Protein AF-A0A1T1BNQ4-F1 (afdb_monomer)

Secondary structure (DSSP, 8-state):
-EEEEETTTTEEEEE-SS-HHHHHHHHT--TTTS--EEETTEEEEEGGGT-SS-HHHHHHHHHHHHHHHHHHT-

Nearest PDB structures (foldseek):
  5fya-assembly1_A  TM=9.933E-01  e=2.967E-05  Pseudomonas aeruginosa PAO1
  5fya-assembly1_B  TM=9.907E-01  e=3.870E-05  Pseudomonas aeruginosa PAO1
  5fqu-assembly1_A  TM=9.680E-01  e=1.599E-03  Pseudomonas aeruginosa PAO1
  8xgc-assembly1_3  TM=3.958E-01  e=3.804E+00  Saccharomyces cerevisiae

Radius of gyration: 14.44 Å; Cα contacts (8 Å, |Δi|>4): 107; chains: 1; bounding box: 36×32×33 Å

Sequence (74 aa):
MCIATDIEKGEQVLLNKGNLAQCILASAAFPSLFSPVEIEGKVLIDGGVVNNYPIQEVIDLELMLSLESMFKKG

pLDDT: mean 95.58, std 5.88, range [55.59, 98.69]

Foldseek 3Di:
DAWWAQPVVRDIDDDPDDDPVLRVCLQDQAPPPHAFGDDPNTGIHHRCSNPVDPVVVVVVVVVVVVVVVVVVVD

Solvent-accessible surface area (backbone atoms only — not comparable to full-atom values): 4239 Å² total; per-residue (Å²): 120,35,44,20,19,32,68,90,77,70,38,80,40,83,37,76,74,81,62,66,69,60,38,52,50,17,26,63,10,38,83,96,78,40,71,67,34,78,55,98,91,39,54,20,22,20,9,56,81,74,49,73,70,62,55,66,64,52,51,53,51,51,54,51,54,52,53,51,55,59,60,72,75,105

Structure (mmCIF, N/CA/C/O backbone):
data_AF-A0A1T1BNQ4-F1
#
_entry.id   AF-A0A1T1BNQ4-F1
#
loop_
_atom_site.group_PDB
_atom_site.id
_atom_site.type_symbol
_atom_site.label_atom_id
_atom_site.label_alt_id
_atom_site.label_comp_id
_atom_site.label_asym_id
_atom_site.label_entity_id
_atom_site.label_seq_id
_atom_site.pdbx_PDB_ins_code
_atom_site.Cartn_x
_atom_site.Cartn_y
_atom_site.Cartn_z
_atom_site.occupancy
_atom_site.B_iso_or_equiv
_atom_site.auth_seq_id
_atom_site.auth_comp_id
_atom_site.auth_asym_id
_atom_site.auth_atom_id
_atom_site.pdbx_PDB_model_num
ATOM 1 N N . MET A 1 1 ? 1.388 -2.732 -9.795 1.00 89.38 1 MET A N 1
ATOM 2 C CA . MET A 1 1 ? 1.552 -2.856 -8.336 1.00 89.38 1 MET A CA 1
ATOM 3 C C . MET A 1 1 ? 0.974 -1.611 -7.706 1.00 89.38 1 MET A C 1
ATOM 5 O O . MET A 1 1 ? 1.230 -0.532 -8.224 1.00 89.38 1 MET A O 1
ATOM 9 N N . CYS A 1 2 ? 0.203 -1.768 -6.639 1.00 97.06 2 CYS A N 1
ATOM 10 C CA . CYS A 1 2 ? -0.324 -0.670 -5.839 1.00 97.06 2 CYS A CA 1
ATOM 11 C C . CYS A 1 2 ? 0.023 -0.911 -4.366 1.00 97.06 2 CYS A C 1
ATOM 13 O O . CYS A 1 2 ? 0.200 -2.061 -3.957 1.00 97.06 2 CYS A O 1
ATOM 15 N N . ILE A 1 3 ? 0.101 0.163 -3.587 1.00 98.19 3 ILE A N 1
ATOM 16 C CA . ILE A 1 3 ? 0.281 0.099 -2.137 1.00 98.19 3 ILE A CA 1
ATOM 17 C C . ILE A 1 3 ? -0.990 0.610 -1.479 1.00 98.19 3 ILE A C 1
ATOM 19 O O . ILE A 1 3 ? -1.527 1.632 -1.896 1.00 98.19 3 ILE A O 1
ATOM 23 N N . ALA A 1 4 ? -1.473 -0.100 -0.472 1.00 98.44 4 ALA A N 1
ATOM 24 C CA . ALA A 1 4 ? -2.577 0.341 0.365 1.00 98.44 4 ALA A CA 1
ATOM 25 C C . ALA A 1 4 ? -2.178 0.251 1.839 1.00 98.44 4 ALA A C 1
ATOM 27 O O . ALA A 1 4 ? -1.212 -0.430 2.188 1.00 98.44 4 ALA A O 1
ATOM 28 N N . THR A 1 5 ? -2.939 0.917 2.694 1.00 98.62 5 THR A N 1
ATOM 29 C CA . THR A 1 5 ? -2.792 0.821 4.146 1.00 98.62 5 THR A CA 1
ATOM 30 C C . THR A 1 5 ? -3.932 -0.021 4.703 1.00 98.62 5 THR A C 1
ATOM 32 O O . THR A 1 5 ? -5.095 0.282 4.445 1.00 98.62 5 THR A O 1
ATOM 35 N N . ASP A 1 6 ? -3.616 -1.058 5.473 1.00 98.44 6 ASP A N 1
ATOM 36 C CA . ASP A 1 6 ? -4.591 -1.748 6.320 1.00 98.44 6 ASP A CA 1
ATOM 37 C C . ASP A 1 6 ? -4.953 -0.821 7.484 1.00 98.44 6 ASP A C 1
ATOM 39 O O . ASP A 1 6 ? -4.100 -0.510 8.316 1.00 98.44 6 ASP A O 1
ATOM 43 N N . ILE A 1 7 ? -6.196 -0.339 7.530 1.00 97.25 7 ILE A N 1
ATOM 44 C CA . ILE A 1 7 ? -6.600 0.660 8.527 1.00 97.25 7 ILE A CA 1
ATOM 45 C C . ILE A 1 7 ? -6.662 0.086 9.947 1.00 97.25 7 ILE A C 1
ATOM 47 O O . ILE A 1 7 ? -6.508 0.832 10.912 1.00 97.25 7 ILE A O 1
ATOM 51 N N . GLU A 1 8 ? -6.881 -1.221 10.094 1.00 97.12 8 GLU A N 1
ATOM 52 C CA . GLU A 1 8 ? -6.999 -1.853 11.409 1.00 97.12 8 GLU A CA 1
ATOM 53 C C . GLU A 1 8 ? -5.628 -2.008 12.066 1.00 97.12 8 GLU A C 1
ATOM 55 O O . GLU A 1 8 ? -5.500 -1.885 13.285 1.00 97.12 8 GLU A O 1
ATOM 60 N N . LYS A 1 9 ? -4.597 -2.261 11.253 1.00 97.56 9 LYS A N 1
ATOM 61 C CA . LYS A 1 9 ? -3.227 -2.503 11.729 1.00 97.56 9 LYS A CA 1
ATOM 62 C C . LYS A 1 9 ? -2.276 -1.327 11.529 1.00 97.56 9 LYS A C 1
ATOM 64 O O . LYS A 1 9 ? -1.234 -1.280 12.175 1.00 97.56 9 LYS A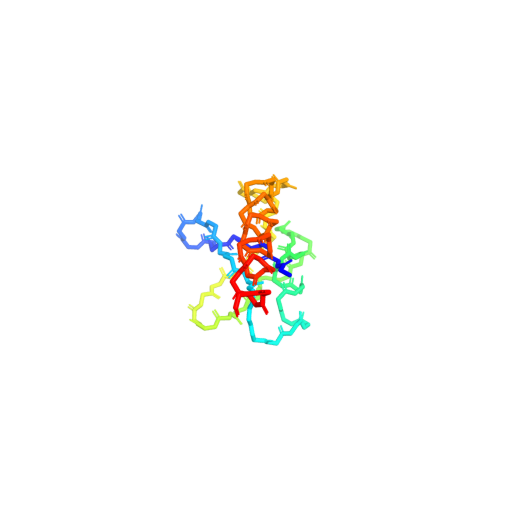 O 1
ATOM 69 N N . GLY A 1 10 ? -2.608 -0.394 10.639 1.00 97.00 10 GLY A N 1
ATOM 70 C CA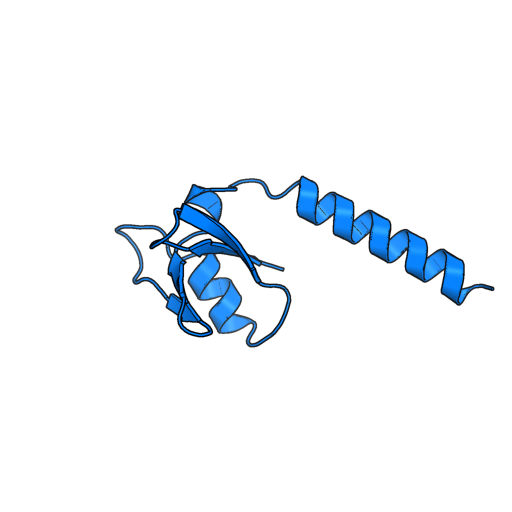 . GLY A 1 10 ? -1.697 0.663 10.194 1.00 97.00 10 GLY A CA 1
ATOM 71 C C . GLY A 1 10 ? -0.521 0.127 9.372 1.00 97.00 10 GLY A C 1
ATOM 72 O O . GLY A 1 10 ? 0.552 0.725 9.371 1.00 97.00 10 GLY A O 1
ATOM 73 N N . GLU A 1 11 ? -0.696 -1.018 8.711 1.00 98.12 11 GLU A N 1
ATOM 74 C CA . GLU A 1 11 ? 0.371 -1.731 8.006 1.00 98.12 11 GLU A CA 1
ATOM 75 C C . GLU A 1 11 ? 0.252 -1.583 6.489 1.00 98.12 11 GLU A C 1
ATOM 77 O O . GLU A 1 11 ? -0.839 -1.485 5.924 1.00 98.12 11 GLU A O 1
ATOM 82 N N . GLN A 1 12 ? 1.398 -1.628 5.813 1.00 98.38 12 GLN A N 1
ATOM 83 C CA . GLN A 1 12 ? 1.452 -1.650 4.362 1.00 98.38 12 GLN A CA 1
ATOM 84 C C . GLN A 1 12 ? 0.906 -2.964 3.793 1.00 98.38 12 GLN A C 1
ATOM 86 O O . GLN A 1 12 ? 1.320 -4.056 4.185 1.00 98.38 12 GLN A O 1
ATOM 91 N N . VAL A 1 13 ? 0.061 -2.856 2.771 1.00 98.12 13 VAL A N 1
ATOM 92 C CA . VAL A 1 13 ? -0.408 -3.980 1.963 1.00 98.12 13 VAL A CA 1
ATOM 93 C C . VAL A 1 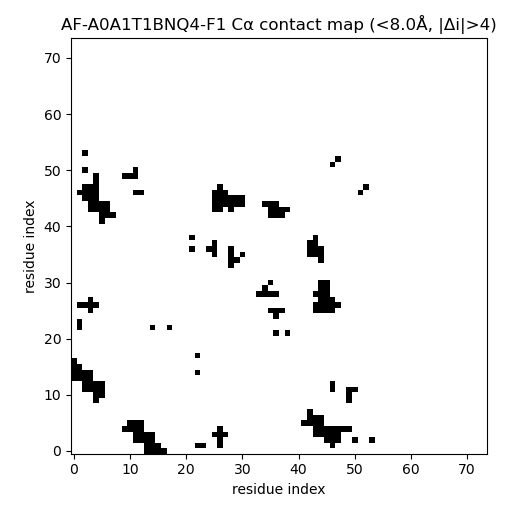13 ? 0.051 -3.803 0.520 1.00 98.12 13 VAL A C 1
ATOM 95 O O . VAL A 1 13 ? -0.330 -2.858 -0.170 1.00 98.12 13 VAL A O 1
ATOM 98 N N . LEU A 1 14 ? 0.859 -4.756 0.056 1.00 97.56 14 LEU A N 1
ATOM 99 C CA . LEU A 1 14 ? 1.290 -4.852 -1.332 1.00 97.56 14 LEU A CA 1
ATOM 100 C C . LEU A 1 14 ? 0.194 -5.501 -2.189 1.00 97.56 14 LEU A C 1
ATOM 102 O O . LEU A 1 14 ? -0.093 -6.691 -2.056 1.00 97.56 14 LEU A O 1
ATOM 106 N N . LEU A 1 15 ? -0.381 -4.730 -3.110 1.00 97.44 15 LEU A N 1
ATOM 107 C CA . LEU A 1 15 ? -1.399 -5.184 -4.056 1.00 97.44 15 LEU A CA 1
ATOM 108 C C . LEU A 1 15 ? -0.758 -5.407 -5.434 1.00 97.44 15 LEU A C 1
ATOM 110 O O . LEU A 1 15 ? -0.688 -4.513 -6.28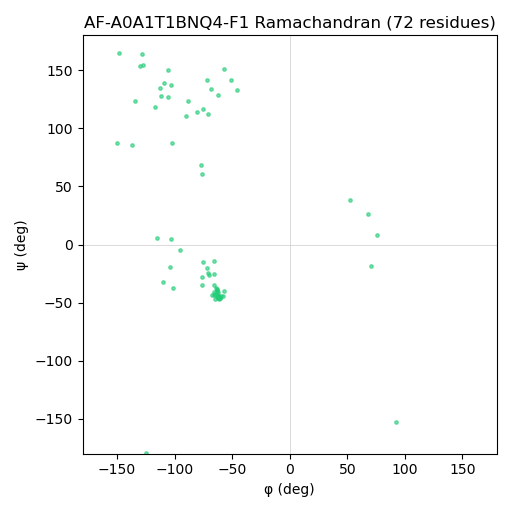4 1.00 97.44 15 LEU A O 1
ATOM 114 N N . ASN A 1 16 ? -0.234 -6.613 -5.650 1.00 95.19 16 ASN A N 1
ATOM 115 C CA . ASN A 1 16 ? 0.448 -7.009 -6.890 1.00 95.19 16 ASN A CA 1
ATOM 116 C C . ASN A 1 16 ? -0.272 -8.121 -7.675 1.00 95.19 16 ASN A C 1
ATOM 118 O O . ASN A 1 16 ? 0.245 -8.591 -8.686 1.00 95.19 16 ASN A O 1
ATOM 122 N N . LYS A 1 17 ? -1.466 -8.523 -7.231 1.00 94.25 17 LYS A N 1
ATOM 123 C CA . LYS A 1 17 ? -2.296 -9.572 -7.832 1.00 94.25 17 LYS A CA 1
ATOM 124 C C . LYS A 1 17 ? -3.779 -9.263 -7.622 1.00 94.25 17 LYS A C 1
ATOM 126 O O . LYS A 1 17 ? -4.126 -8.451 -6.770 1.00 94.25 17 LYS A O 1
ATOM 131 N N . GLY A 1 18 ? -4.645 -9.947 -8.366 1.00 94.56 18 GLY A N 1
ATOM 132 C CA . GLY A 1 18 ? -6.099 -9.805 -8.247 1.00 94.56 18 GLY A CA 1
ATOM 133 C C . GLY A 1 18 ? -6.693 -8.762 -9.196 1.00 94.56 18 GLY A C 1
ATOM 134 O O . GLY A 1 18 ? -6.170 -8.525 -10.286 1.00 94.56 18 GLY A O 1
ATOM 135 N N . ASN A 1 19 ? -7.831 -8.176 -8.809 1.00 96.94 19 ASN A N 1
ATOM 136 C CA . ASN A 1 19 ? -8.558 -7.221 -9.643 1.00 96.94 19 ASN A CA 1
ATOM 137 C C . ASN A 1 19 ? -7.852 -5.855 -9.659 1.00 96.94 19 ASN A C 1
ATOM 139 O O . ASN A 1 19 ? -7.778 -5.169 -8.639 1.00 96.94 19 ASN A O 1
ATOM 143 N N . LEU A 1 20 ? -7.380 -5.442 -10.839 1.00 97.06 20 LEU A N 1
ATOM 144 C CA . LEU A 1 20 ? -6.638 -4.192 -11.015 1.00 97.06 20 LEU A CA 1
ATOM 145 C C . LEU A 1 20 ? -7.426 -2.954 -10.558 1.00 97.06 20 LEU A C 1
ATOM 147 O O . LEU A 1 20 ? -6.865 -2.099 -9.879 1.00 97.06 20 LEU A O 1
ATOM 151 N N . ALA A 1 21 ? -8.713 -2.860 -10.902 1.00 97.56 21 ALA A N 1
ATOM 152 C CA . ALA A 1 21 ? -9.532 -1.703 -10.553 1.00 97.56 21 ALA A CA 1
ATOM 153 C C . ALA A 1 21 ? -9.712 -1.581 -9.033 1.00 97.56 21 ALA A C 1
ATOM 155 O O . ALA A 1 21 ? -9.549 -0.492 -8.492 1.00 97.56 21 ALA A O 1
ATOM 156 N N . GLN A 1 22 ? -9.958 -2.692 -8.332 1.00 97.38 22 GLN A N 1
ATOM 157 C CA . GLN A 1 22 ? -10.016 -2.690 -6.867 1.00 97.38 22 GLN A CA 1
ATOM 158 C C . GLN A 1 22 ? -8.680 -2.295 -6.239 1.00 97.38 22 GLN A C 1
ATOM 160 O O . GLN A 1 22 ? -8.671 -1.521 -5.287 1.00 97.38 22 GLN A O 1
ATOM 165 N N . CYS A 1 23 ? -7.558 -2.775 -6.784 1.00 98.00 23 CYS A N 1
ATOM 166 C CA . CYS A 1 23 ? -6.236 -2.428 -6.263 1.00 98.00 23 CYS A CA 1
ATOM 167 C C . CYS A 1 23 ? -5.952 -0.925 -6.369 1.00 98.00 23 CYS A C 1
ATOM 169 O O . CYS A 1 23 ? -5.457 -0.325 -5.418 1.00 98.00 23 CYS A O 1
ATOM 171 N N . ILE A 1 24 ? -6.297 -0.317 -7.509 1.00 98.00 24 ILE A N 1
ATOM 172 C CA . ILE A 1 24 ? -6.157 1.128 -7.725 1.00 98.00 24 ILE A CA 1
ATOM 173 C C . ILE A 1 24 ? -7.083 1.900 -6.781 1.00 98.00 24 ILE A C 1
ATOM 175 O O . ILE A 1 24 ? -6.636 2.844 -6.137 1.00 98.00 24 ILE A O 1
ATOM 179 N N . LEU A 1 25 ? -8.351 1.487 -6.669 1.00 98.00 25 LEU A N 1
ATOM 180 C CA . LEU A 1 25 ? -9.324 2.143 -5.793 1.00 98.00 25 LEU A CA 1
ATOM 181 C C . LEU A 1 25 ? -8.884 2.111 -4.326 1.00 98.00 25 LEU A C 1
ATOM 183 O O . LEU A 1 25 ? -8.917 3.148 -3.676 1.00 98.00 25 LEU A O 1
ATOM 187 N N . ALA A 1 26 ? -8.431 0.959 -3.823 1.00 98.38 26 ALA A N 1
ATOM 188 C CA . ALA A 1 26 ? -7.928 0.833 -2.455 1.00 98.38 26 ALA A CA 1
ATOM 189 C C . ALA A 1 26 ? -6.714 1.742 -2.217 1.00 98.38 26 ALA A C 1
ATOM 191 O O . ALA A 1 26 ? -6.662 2.478 -1.239 1.00 98.38 26 ALA A O 1
ATOM 192 N N . SER A 1 27 ? -5.766 1.733 -3.154 1.00 98.44 27 SER A N 1
ATOM 193 C CA . SER A 1 27 ? -4.523 2.502 -3.070 1.00 98.44 27 SER A CA 1
ATOM 194 C C . SER A 1 27 ? -4.718 4.016 -3.113 1.00 98.44 27 SER A C 1
ATOM 196 O O . SER A 1 27 ? -3.881 4.725 -2.567 1.00 98.44 27 SER A O 1
ATOM 198 N N . ALA A 1 28 ? -5.813 4.491 -3.715 1.00 98.00 28 ALA A N 1
ATOM 199 C CA . ALA A 1 28 ? -6.166 5.906 -3.824 1.00 98.00 28 ALA A CA 1
ATOM 200 C C . ALA A 1 28 ? -7.266 6.349 -2.836 1.00 98.00 28 ALA A C 1
ATOM 202 O O . ALA A 1 28 ? -7.748 7.482 -2.916 1.00 98.00 28 ALA A O 1
ATOM 203 N N . ALA A 1 29 ? -7.718 5.469 -1.932 1.00 98.19 29 ALA A N 1
ATOM 204 C CA . ALA A 1 29 ? -8.821 5.741 -1.013 1.00 98.19 29 ALA A CA 1
ATOM 205 C C . ALA A 1 29 ? -8.382 6.644 0.157 1.00 98.19 29 ALA A C 1
ATOM 207 O O . ALA A 1 29 ? -8.278 6.202 1.304 1.00 98.19 29 ALA A O 1
ATOM 208 N N . PHE A 1 30 ? -8.066 7.910 -0.139 1.00 97.31 30 PHE A N 1
ATOM 209 C CA . PHE A 1 30 ? -7.542 8.860 0.842 1.00 97.31 30 PHE A CA 1
ATOM 210 C C . PHE A 1 30 ? -8.560 9.115 1.962 1.00 97.31 30 PHE A C 1
ATOM 212 O O . PHE A 1 30 ? -9.716 9.456 1.664 1.00 97.31 30 PHE A O 1
ATOM 219 N N . PRO A 1 31 ? -8.157 8.991 3.245 1.00 95.31 31 PRO A N 1
ATOM 220 C CA . PRO A 1 31 ? -9.048 9.224 4.375 1.00 95.31 31 PRO A CA 1
ATOM 221 C C . PRO A 1 31 ? -9.769 10.564 4.266 1.00 95.31 31 PRO A C 1
ATOM 223 O O . PRO A 1 31 ? -9.176 11.557 3.856 1.00 95.31 31 PRO A O 1
ATOM 226 N N . SER A 1 32 ? -11.043 10.602 4.655 1.00 95.25 32 SER A N 1
ATOM 227 C CA . SER A 1 32 ? -11.967 11.749 4.542 1.00 95.25 32 SER A CA 1
ATOM 228 C C . SER A 1 32 ? -12.442 12.131 3.133 1.00 95.25 32 SER A C 1
ATOM 230 O O . SER A 1 32 ? -13.474 12.791 3.030 1.00 95.25 32 SER A O 1
ATOM 232 N N . LEU A 1 33 ? -11.764 11.700 2.062 1.00 97.00 33 LEU A N 1
ATOM 233 C CA . LEU A 1 33 ? -12.169 11.999 0.679 1.00 97.00 33 LEU A CA 1
ATOM 234 C C . LEU A 1 33 ? -12.874 10.825 0.001 1.00 97.00 33 LEU A C 1
ATOM 236 O O . LEU A 1 33 ? -13.834 11.029 -0.740 1.00 97.00 33 LEU A O 1
ATOM 240 N N . PHE A 1 34 ? -12.422 9.603 0.272 1.00 97.44 34 PHE A N 1
ATOM 241 C CA . PHE A 1 34 ? -12.947 8.391 -0.347 1.00 97.44 34 PHE A CA 1
ATOM 242 C C . PHE A 1 34 ? -13.290 7.335 0.705 1.00 97.44 34 PHE A C 1
ATOM 244 O O . PHE A 1 34 ? -12.731 7.314 1.803 1.00 97.44 34 PHE A O 1
ATOM 251 N N . SER A 1 35 ? -14.241 6.458 0.374 1.00 97.12 35 SER A N 1
ATOM 252 C CA . SER A 1 35 ? -14.594 5.325 1.231 1.00 97.12 35 SER A CA 1
ATOM 253 C C . SER A 1 35 ? -13.482 4.270 1.215 1.00 97.12 35 SER A C 1
ATOM 255 O O . SER A 1 35 ? -12.930 4.012 0.142 1.00 97.12 35 SER A O 1
ATOM 257 N N . PRO A 1 36 ? -13.178 3.626 2.359 1.00 97.88 36 PRO A N 1
ATOM 258 C CA . PRO A 1 36 ? -12.284 2.475 2.387 1.00 97.88 36 PRO A CA 1
ATOM 259 C C . PRO A 1 36 ? -12.775 1.350 1.471 1.00 97.88 36 PRO A C 1
ATOM 261 O O . PRO A 1 36 ? -13.980 1.184 1.260 1.00 97.88 36 PRO A O 1
ATOM 264 N N . VAL A 1 37 ? -11.841 0.559 0.953 1.00 98.31 37 VAL A N 1
ATOM 265 C CA . VAL A 1 37 ? -12.118 -0.566 0.055 1.00 98.31 37 VAL A CA 1
ATOM 266 C C . VAL A 1 37 ? -11.801 -1.868 0.771 1.00 98.31 37 VAL A C 1
ATOM 268 O O . VAL A 1 37 ? -10.7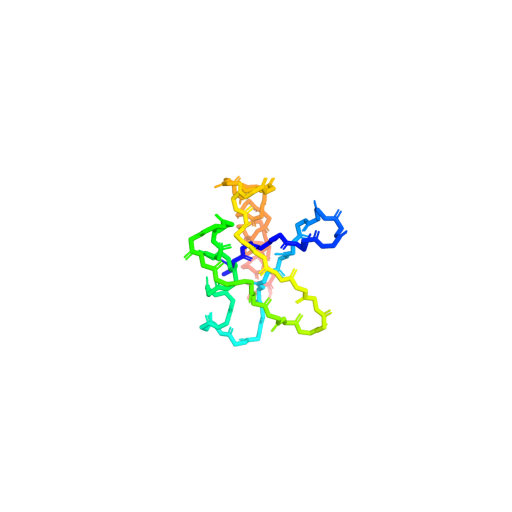01 -2.045 1.285 1.00 98.31 37 VAL A O 1
ATOM 271 N N . GLU A 1 38 ? -12.749 -2.800 0.782 1.00 97.94 38 GLU A N 1
ATOM 272 C CA . GLU A 1 38 ? -12.527 -4.121 1.361 1.00 97.94 38 GLU A CA 1
ATOM 273 C C . GLU A 1 38 ? -11.955 -5.088 0.315 1.00 97.94 38 GLU A C 1
ATOM 275 O O . GLU A 1 38 ? -12.546 -5.292 -0.750 1.00 97.94 38 GLU A O 1
ATOM 280 N N . ILE A 1 39 ? -10.798 -5.684 0.609 1.00 97.38 39 ILE A N 1
ATOM 281 C CA . ILE A 1 39 ? -10.157 -6.704 -0.232 1.00 97.38 39 ILE A CA 1
ATOM 282 C C . ILE A 1 39 ? -9.691 -7.847 0.667 1.00 97.38 39 ILE A C 1
ATOM 284 O O . ILE A 1 39 ? -8.924 -7.629 1.601 1.00 97.38 39 ILE A O 1
ATOM 288 N N . GLU A 1 40 ? -10.143 -9.071 0.374 1.00 95.44 40 GLU A N 1
ATOM 289 C CA . GLU A 1 40 ? -9.762 -10.289 1.115 1.00 95.44 40 GLU A CA 1
ATOM 290 C C . GLU A 1 40 ? -9.960 -10.159 2.644 1.00 95.44 40 GLU A C 1
ATOM 292 O O . GLU A 1 40 ? -9.143 -10.633 3.433 1.00 95.44 40 GLU A O 1
ATOM 297 N N . GLY A 1 41 ? -11.045 -9.496 3.065 1.00 96.44 41 GLY A N 1
ATOM 298 C CA . GLY A 1 41 ? -11.386 -9.281 4.476 1.00 96.44 41 GLY A CA 1
ATOM 299 C C . GLY A 1 41 ? -10.556 -8.206 5.184 1.00 96.44 41 GLY A C 1
ATOM 300 O O . GLY A 1 41 ? -10.653 -8.080 6.400 1.00 96.44 41 GLY A O 1
ATOM 301 N N . LYS A 1 42 ? -9.734 -7.442 4.454 1.00 98.00 42 LYS A N 1
ATOM 302 C CA . LYS A 1 42 ? -9.009 -6.278 4.978 1.00 98.00 42 LYS A CA 1
ATOM 303 C C . LYS A 1 42 ? -9.685 -4.995 4.537 1.00 98.00 42 LYS A C 1
ATOM 305 O O . LYS A 1 42 ? -10.023 -4.855 3.361 1.00 98.00 42 LYS A O 1
ATOM 310 N N . VAL A 1 43 ? -9.798 -4.039 5.450 1.00 98.31 43 VAL A N 1
ATOM 311 C CA . VAL A 1 43 ? -10.283 -2.691 5.148 1.00 98.31 43 VAL A CA 1
ATOM 312 C C . VAL A 1 43 ? -9.091 -1.819 4.764 1.00 98.31 43 VAL A C 1
ATOM 314 O O . VAL A 1 43 ? -8.230 -1.516 5.590 1.00 98.31 43 VAL A O 1
ATOM 317 N N . LEU A 1 44 ? -9.028 -1.440 3.490 1.00 98.69 44 LEU A N 1
ATOM 318 C CA . LEU A 1 44 ? -7.880 -0.762 2.902 1.00 98.69 44 LEU A CA 1
ATOM 319 C C . LEU A 1 44 ? -8.184 0.704 2.584 1.00 98.69 44 LEU A C 1
ATOM 321 O O . LEU A 1 44 ? -9.254 1.040 2.072 1.00 98.69 44 LEU A O 1
ATOM 325 N N . ILE A 1 45 ? -7.209 1.563 2.861 1.00 98.56 45 ILE A N 1
ATOM 326 C CA . ILE A 1 45 ? -7.196 2.987 2.506 1.00 98.56 45 ILE A CA 1
ATOM 327 C C . ILE A 1 45 ? -5.933 3.323 1.704 1.00 98.56 45 ILE A C 1
ATOM 329 O O . ILE A 1 45 ? -5.083 2.458 1.467 1.00 98.56 45 ILE A O 1
ATOM 333 N N . ASP A 1 46 ? -5.802 4.596 1.335 1.00 98.56 46 ASP A N 1
ATOM 334 C CA . ASP A 1 46 ? -4.673 5.126 0.575 1.00 98.56 46 ASP A CA 1
ATOM 335 C C . ASP A 1 46 ? -3.308 4.659 1.100 1.00 98.56 46 ASP A C 1
ATOM 337 O O . ASP A 1 46 ? -3.023 4.672 2.304 1.00 98.56 46 ASP A O 1
ATOM 341 N N . GLY A 1 47 ? -2.460 4.212 0.173 1.00 98.06 47 GLY A N 1
ATOM 342 C CA . GLY A 1 47 ? -1.130 3.696 0.499 1.00 98.06 47 GLY A CA 1
ATOM 343 C C . GLY A 1 47 ? -0.157 4.775 0.945 1.00 98.06 47 GLY A C 1
ATOM 344 O O . GLY A 1 47 ? 0.763 4.486 1.706 1.00 98.06 47 GLY A O 1
ATOM 345 N N . GLY A 1 48 ? -0.382 6.022 0.534 1.00 97.62 48 GLY A N 1
ATOM 346 C CA . GLY A 1 48 ? 0.440 7.168 0.893 1.00 97.62 48 GLY A CA 1
ATOM 347 C C . GLY A 1 48 ? 0.393 7.530 2.373 1.00 97.62 48 GLY A C 1
ATOM 348 O O . GLY A 1 48 ? 1.280 8.239 2.844 1.00 97.62 48 GLY A O 1
ATOM 349 N N . VAL A 1 49 ? -0.573 6.990 3.124 1.00 97.31 49 VAL A N 1
ATOM 350 C CA . VAL A 1 49 ? -0.627 7.109 4.588 1.00 97.31 49 VAL A CA 1
ATOM 351 C C . VAL A 1 49 ? 0.574 6.425 5.253 1.00 97.31 49 VAL A C 1
ATOM 353 O O . VAL A 1 49 ? 1.108 6.963 6.222 1.00 97.31 49 VAL A O 1
ATOM 356 N N . VAL A 1 50 ? 1.027 5.278 4.732 1.00 97.88 50 VAL A N 1
ATOM 357 C CA . VAL A 1 50 ? 2.181 4.533 5.280 1.00 97.88 50 VAL A CA 1
ATOM 358 C C . VAL A 1 50 ? 3.410 4.573 4.379 1.00 97.88 50 VAL A C 1
ATOM 360 O O . VAL A 1 50 ? 4.531 4.571 4.880 1.00 97.88 50 VAL A O 1
ATOM 363 N N . ASN A 1 51 ? 3.223 4.631 3.060 1.00 97.38 51 ASN A N 1
ATOM 364 C CA . ASN A 1 51 ? 4.303 4.639 2.084 1.00 97.38 51 ASN A CA 1
ATOM 365 C C . ASN A 1 51 ? 3.909 5.420 0.820 1.00 97.38 51 ASN A C 1
ATOM 367 O O . ASN A 1 51 ? 3.418 4.876 -0.168 1.00 97.38 51 ASN A O 1
ATOM 371 N N . ASN A 1 52 ? 4.156 6.729 0.863 1.00 95.50 52 ASN A N 1
ATOM 372 C CA . ASN A 1 52 ? 3.883 7.651 -0.243 1.00 95.50 52 ASN A CA 1
ATOM 373 C C . ASN A 1 52 ? 4.852 7.495 -1.429 1.00 95.50 52 ASN A C 1
ATOM 375 O O . ASN A 1 52 ? 4.545 7.899 -2.546 1.00 95.50 52 ASN A O 1
ATOM 379 N N . TYR A 1 53 ? 6.025 6.902 -1.198 1.00 96.50 53 TYR A N 1
AT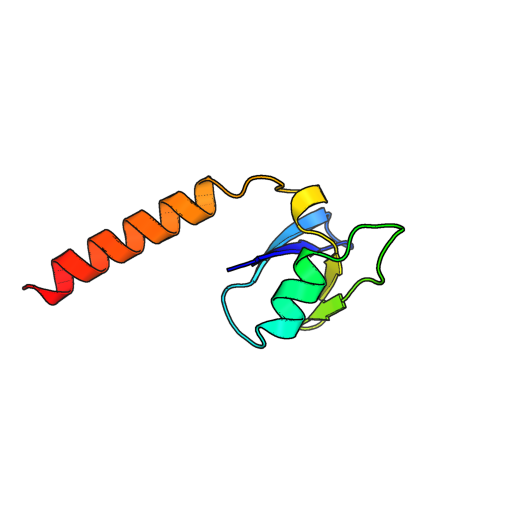OM 380 C CA . TYR A 1 53 ? 7.048 6.702 -2.219 1.00 96.50 53 TYR A CA 1
ATOM 381 C C . TYR A 1 53 ? 7.623 5.288 -2.093 1.00 96.50 53 TYR A C 1
ATOM 383 O O . TYR A 1 53 ? 8.659 5.122 -1.442 1.00 96.50 53 TYR A O 1
ATOM 391 N N . PRO A 1 54 ? 6.988 4.276 -2.717 1.00 95.69 54 PRO A N 1
ATOM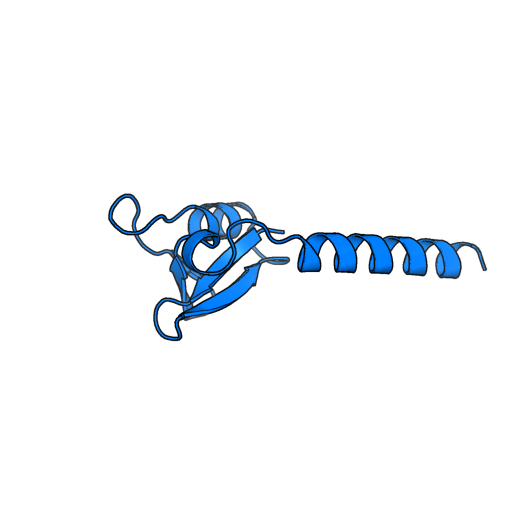 392 C CA . PRO A 1 54 ? 7.365 2.869 -2.574 1.00 95.69 54 PRO A CA 1
ATOM 393 C C . PRO A 1 54 ? 8.623 2.511 -3.374 1.00 95.69 54 PRO A C 1
ATOM 395 O O . PRO A 1 54 ? 8.608 1.718 -4.315 1.00 95.69 54 PRO A O 1
ATOM 398 N N . ILE A 1 55 ? 9.731 3.170 -3.033 1.00 97.38 55 ILE A N 1
ATOM 399 C CA . ILE A 1 55 ? 11.019 3.050 -3.714 1.00 97.38 55 ILE A CA 1
ATOM 400 C C . ILE A 1 55 ? 11.582 1.644 -3.520 1.00 97.38 55 ILE A C 1
ATOM 402 O O . ILE A 1 55 ? 12.104 1.071 -4.473 1.00 97.38 55 ILE A O 1
ATOM 406 N N . GLN A 1 56 ? 11.461 1.080 -2.314 1.00 96.31 56 GLN A N 1
ATOM 407 C CA . GLN A 1 56 ? 11.995 -0.249 -2.027 1.00 96.31 56 GLN A CA 1
ATOM 408 C C . GLN A 1 56 ? 11.309 -1.308 -2.891 1.00 96.31 56 GLN A C 1
ATOM 410 O O . GLN A 1 56 ? 11.977 -2.118 -3.521 1.00 96.31 56 GLN A O 1
ATOM 415 N N . GLU A 1 57 ? 9.986 -1.241 -3.010 1.00 96.12 57 GLU A N 1
ATOM 416 C CA . GLU A 1 57 ? 9.204 -2.183 -3.803 1.00 96.12 57 GLU A CA 1
ATOM 417 C C . GLU A 1 57 ? 9.518 -2.069 -5.301 1.00 96.12 57 GLU A C 1
ATOM 419 O O . GLU A 1 57 ? 9.528 -3.071 -6.016 1.00 96.12 57 GLU A O 1
ATOM 424 N N . VAL A 1 58 ? 9.804 -0.856 -5.789 1.00 95.62 58 VAL A N 1
ATOM 425 C CA . VAL A 1 58 ? 10.257 -0.637 -7.172 1.00 95.62 58 VAL A CA 1
ATOM 426 C C . VAL A 1 58 ? 11.652 -1.227 -7.398 1.00 95.62 58 VAL A C 1
ATOM 428 O O . VAL A 1 58 ? 11.868 -1.885 -8.415 1.00 95.62 58 VAL A O 1
ATOM 431 N N . ILE A 1 59 ? 12.587 -1.034 -6.461 1.00 96.88 59 ILE A N 1
ATOM 432 C CA . ILE A 1 59 ? 13.938 -1.613 -6.542 1.00 96.88 59 ILE A CA 1
ATOM 433 C C . ILE A 1 59 ? 13.872 -3.144 -6.537 1.00 96.88 59 ILE A C 1
ATOM 435 O O . ILE A 1 59 ? 14.530 -3.788 -7.354 1.00 96.88 59 ILE A O 1
ATOM 439 N N . ASP A 1 60 ? 13.058 -3.731 -5.660 1.00 95.50 60 ASP A N 1
ATOM 440 C CA . ASP A 1 60 ? 12.915 -5.184 -5.548 1.00 95.50 60 ASP A CA 1
ATOM 441 C C . ASP A 1 60 ? 12.343 -5.799 -6.836 1.00 95.50 60 ASP A C 1
ATOM 443 O O . ASP A 1 60 ? 12.817 -6.842 -7.295 1.00 95.50 60 ASP A O 1
ATOM 447 N N . LEU A 1 61 ? 11.370 -5.128 -7.466 1.00 93.88 61 LEU A N 1
ATOM 448 C CA . LEU A 1 61 ? 10.836 -5.522 -8.774 1.00 93.88 61 LEU A CA 1
ATOM 449 C C . LEU A 1 61 ? 11.908 -5.488 -9.870 1.00 93.88 61 LEU A C 1
ATOM 451 O O . LEU A 1 61 ? 12.008 -6.434 -10.652 1.00 93.88 61 LEU A O 1
ATOM 455 N N . GLU A 1 62 ? 12.717 -4.431 -9.923 1.00 95.00 62 GLU A N 1
ATOM 456 C CA . GLU A 1 62 ? 13.791 -4.296 -10.914 1.00 95.00 62 GLU A CA 1
ATOM 457 C C . GLU A 1 62 ? 14.849 -5.398 -10.747 1.00 95.00 62 GLU A C 1
ATOM 459 O O . GLU A 1 62 ? 15.248 -6.051 -11.716 1.00 95.00 62 GLU A O 1
ATOM 464 N N . LEU A 1 63 ? 15.262 -5.666 -9.504 1.00 95.50 63 LEU A N 1
ATOM 465 C CA . LEU A 1 63 ? 16.191 -6.751 -9.185 1.00 95.50 63 LEU A CA 1
ATOM 466 C C . LEU A 1 63 ? 15.630 -8.111 -9.612 1.00 95.50 63 LEU A C 1
ATOM 468 O O . LEU A 1 63 ? 16.343 -8.904 -10.230 1.00 95.50 63 LEU A O 1
ATOM 472 N N . MET A 1 64 ? 14.353 -8.375 -9.331 1.00 92.19 64 MET A N 1
ATOM 473 C CA . MET A 1 64 ? 13.694 -9.623 -9.713 1.00 92.19 64 MET A CA 1
ATOM 474 C C . MET A 1 64 ? 13.659 -9.805 -11.238 1.00 92.19 64 MET A C 1
ATOM 476 O O . MET A 1 64 ? 14.016 -10.874 -11.737 1.00 92.19 64 MET A O 1
ATOM 480 N N . LEU A 1 65 ? 13.291 -8.763 -11.991 1.00 92.69 65 LEU A N 1
ATOM 481 C CA . LEU A 1 65 ? 13.264 -8.798 -13.458 1.00 92.69 65 LEU A CA 1
ATOM 482 C C . LEU A 1 65 ? 14.659 -9.026 -14.057 1.00 92.69 65 LEU A C 1
ATOM 484 O O . LEU A 1 65 ? 14.810 -9.789 -15.018 1.00 92.69 65 LEU A O 1
ATOM 488 N N . SER A 1 66 ? 15.685 -8.404 -13.472 1.00 94.62 66 SER A N 1
ATOM 489 C CA . SER A 1 66 ? 17.079 -8.603 -13.872 1.00 94.62 66 SER A CA 1
ATOM 490 C C . SER A 1 66 ? 17.517 -10.059 -13.681 1.00 94.62 66 SER A C 1
ATOM 492 O O . SER A 1 66 ? 18.042 -10.680 -14.611 1.00 94.62 66 SER A O 1
ATOM 494 N N . LEU A 1 67 ? 17.213 -10.651 -12.521 1.00 95.06 67 LEU A N 1
ATOM 495 C CA . LEU A 1 67 ? 17.515 -12.055 -12.236 1.00 95.06 67 LEU A CA 1
ATOM 496 C C . LEU A 1 67 ? 16.781 -13.005 -13.192 1.00 95.06 67 LEU A C 1
ATOM 498 O O . LEU A 1 67 ? 17.406 -13.901 -13.759 1.00 95.06 67 LEU A O 1
ATOM 502 N N . GLU A 1 68 ? 15.487 -12.795 -13.446 1.00 93.69 68 GLU A N 1
ATOM 503 C CA . GLU A 1 68 ? 14.740 -13.612 -14.411 1.00 93.69 68 GLU A CA 1
ATOM 504 C C . GLU A 1 68 ? 15.361 -13.585 -15.814 1.00 93.69 68 GLU A C 1
ATOM 506 O O . GLU A 1 68 ? 15.423 -14.614 -16.491 1.00 93.69 68 GLU A O 1
ATOM 511 N N . SER A 1 69 ? 15.828 -12.416 -16.258 1.00 93.25 69 SER A N 1
ATOM 512 C CA . SER A 1 69 ? 16.501 -12.248 -17.550 1.00 93.25 69 SER A CA 1
ATOM 513 C C . SER A 1 69 ? 17.818 -13.029 -17.620 1.00 93.25 69 SER A C 1
ATOM 515 O O . SER A 1 69 ? 18.127 -13.616 -18.660 1.00 93.25 69 SER A O 1
ATOM 517 N N . MET A 1 70 ? 18.575 -13.085 -16.518 1.00 93.88 70 MET A N 1
ATOM 518 C CA . MET A 1 70 ? 19.809 -13.872 -16.428 1.00 93.88 70 MET A CA 1
ATOM 519 C C . MET A 1 70 ? 19.536 -15.377 -16.534 1.00 93.88 70 MET A C 1
ATOM 521 O O . MET A 1 70 ? 20.236 -16.062 -17.275 1.00 93.88 70 MET A O 1
ATOM 525 N N . PHE A 1 71 ? 18.502 -15.888 -15.856 1.00 91.88 71 PHE A N 1
ATOM 526 C CA . PHE A 1 71 ? 18.175 -17.320 -15.877 1.00 91.88 71 PHE A CA 1
ATOM 527 C C . PHE A 1 71 ? 17.489 -17.784 -17.170 1.00 91.88 71 PHE A C 1
ATOM 529 O O . PHE A 1 71 ? 17.657 -18.934 -17.554 1.00 91.88 71 PHE A O 1
ATOM 536 N N . LYS A 1 72 ? 16.749 -16.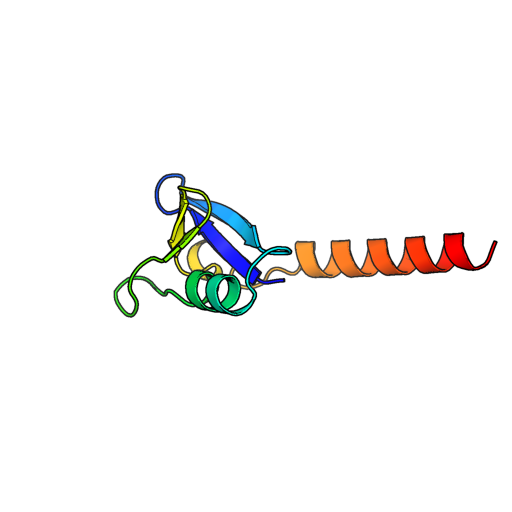916 -17.876 1.00 86.12 72 LYS A N 1
ATOM 537 C CA . LYS A 1 72 ? 16.106 -17.258 -19.166 1.00 86.12 72 LYS A CA 1
ATOM 538 C C . LYS A 1 72 ? 17.077 -17.326 -20.353 1.00 86.12 72 LYS A 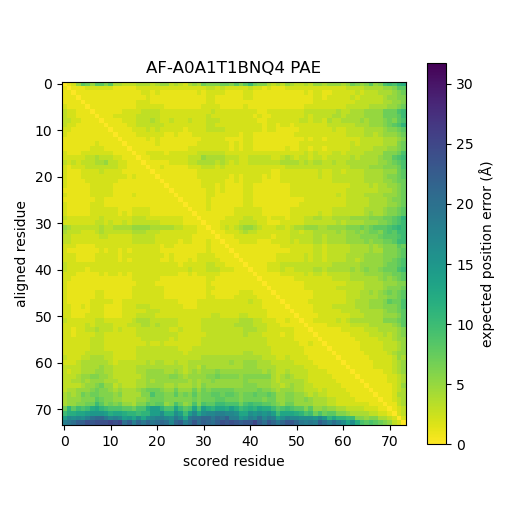C 1
ATOM 540 O O . LYS A 1 72 ? 16.692 -17.813 -21.412 1.00 86.12 72 LYS A O 1
ATOM 545 N N . LYS A 1 73 ? 18.295 -16.793 -20.212 1.00 72.25 73 LYS A N 1
ATOM 546 C CA . LYS A 1 73 ? 19.336 -16.802 -21.258 1.00 72.25 73 LYS A CA 1
ATOM 547 C C . LYS A 1 73 ? 20.327 -17.968 -21.130 1.00 72.25 73 LYS A C 1
ATOM 549 O O . LYS A 1 73 ? 21.206 -18.074 -21.984 1.00 72.25 73 LYS A O 1
ATOM 554 N N . GLY A 1 74 ? 20.212 -18.775 -20.072 1.00 55.59 74 GLY A N 1
ATOM 555 C CA . GLY A 1 74 ? 21.032 -19.964 -19.815 1.00 55.59 74 GLY A CA 1
ATOM 556 C C . GLY A 1 74 ? 20.395 -21.252 -20.311 1.00 55.59 74 GLY A C 1
ATOM 557 O O . GLY A 1 74 ? 19.151 -21.289 -20.428 1.00 55.59 74 GLY A O 1
#

Mean predicted aligned error: 3.2 Å